Protein AF-A0A172N392-F1 (afdb_monomer)

pLDDT: mean 96.99, std 1.67, range [88.75, 98.81]

Foldseek 3Di:
DFFAQDCVGFVCVVVCVVVVNQFEFAPVRQVVNVVVVGHGGPFHWDADPLFWTDCVRDDCPDQKTKGDLAFFLARRGIKIDGHPDLEIERDLLDDDPPDPDSPDNPRGPHVCSVSSVVSSCVVRVSRPHYD

Nearest PDB structures (foldseek):
  4tzf-assembly1_A  TM=9.952E-01  e=4.525E-23  Escherichia coli
  7aez-assembly1_A  TM=9.915E-01  e=4.525E-23  Klebsiella pneumoniae
  5nbk-assembly1_A  TM=9.923E-01  e=4.825E-23  Klebsiella pneumoniae
  6mgz-assembly3_B  TM=9.917E-01  e=5.852E-23  Klebsiella pneumoniae
  6mgx-assembly3_A  TM=9.908E-01  e=5.146E-23  Escherichia coli

Solvent-accessible surface area (backbone atoms only — not comparable to full-atom values): 7254 Å² total; per-residue (Å²): 116,39,44,35,62,45,65,96,55,32,64,58,36,66,63,35,55,78,68,70,49,87,38,34,22,39,54,65,19,40,73,43,13,53,76,75,76,32,56,49,49,83,34,53,36,47,60,43,99,86,21,41,55,33,71,93,50,46,74,92,65,74,50,57,43,53,35,39,43,51,32,17,47,26,73,39,34,37,32,38,34,37,63,98,55,42,41,30,36,39,50,83,62,51,73,62,92,84,56,92,66,86,74,80,55,93,63,31,33,75,87,41,26,69,56,16,53,49,40,45,48,67,76,44,76,69,47,80,43,79,80

Structure (mmCIF, N/CA/C/O backbone):
data_AF-A0A172N392-F1
#
_entry.id   AF-A0A172N392-F1
#
loop_
_atom_site.group_PDB
_atom_site.id
_atom_site.type_symbol
_atom_site.label_atom_id
_atom_site.label_alt_id
_atom_site.label_comp_id
_atom_site.label_asym_id
_atom_site.label_entity_id
_atom_site.label_seq_id
_atom_site.pdbx_PDB_ins_code
_atom_site.Cartn_x
_atom_site.Cartn_y
_atom_site.Cartn_z
_atom_site.occupancy
_atom_site.B_iso_or_equiv
_atom_site.auth_seq_id
_atom_site.auth_comp_id
_atom_site.auth_asym_id
_atom_site.auth_atom_id
_atom_site.pdbx_PDB_model_num
ATOM 1 N N . VAL A 1 1 ? -3.387 -4.236 -8.610 1.00 96.00 1 VAL A N 1
ATOM 2 C CA . VAL A 1 1 ? -2.513 -3.445 -7.712 1.00 96.00 1 VAL A CA 1
ATOM 3 C C . VAL A 1 1 ? -1.835 -4.412 -6.759 1.00 96.00 1 VAL A C 1
ATOM 5 O O . VAL A 1 1 ? -2.538 -5.230 -6.179 1.00 96.00 1 VAL A O 1
ATOM 8 N N . LEU A 1 2 ? -0.510 -4.364 -6.652 1.00 98.12 2 LEU A N 1
ATOM 9 C CA . LEU A 1 2 ? 0.310 -5.208 -5.784 1.00 98.12 2 LEU A CA 1
ATOM 10 C C . LEU A 1 2 ? 0.818 -4.348 -4.627 1.00 98.12 2 LEU A C 1
ATOM 12 O O . LEU A 1 2 ? 1.186 -3.196 -4.844 1.00 98.12 2 LEU A O 1
ATOM 16 N N . ILE A 1 3 ? 0.776 -4.882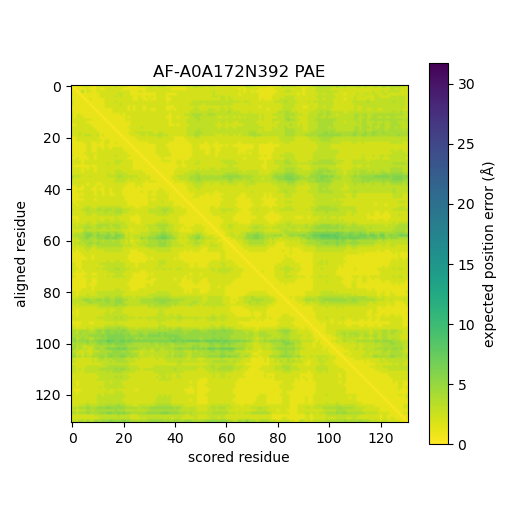 -3.405 1.00 97.38 3 ILE A N 1
ATOM 17 C CA . ILE A 1 3 ? 0.873 -4.052 -2.194 1.00 97.38 3 ILE A CA 1
ATOM 18 C C . ILE A 1 3 ? 2.236 -4.059 -1.486 1.00 97.38 3 ILE A C 1
ATOM 20 O O . ILE A 1 3 ? 2.387 -3.322 -0.521 1.00 97.38 3 ILE A O 1
ATOM 24 N N . HIS A 1 4 ? 3.179 -4.904 -1.906 1.00 97.81 4 HIS A N 1
ATOM 25 C CA . HIS A 1 4 ? 4.624 -4.844 -1.619 1.00 97.81 4 HIS A CA 1
ATOM 26 C C . HIS A 1 4 ? 5.344 -5.958 -2.389 1.00 97.81 4 HIS A C 1
ATOM 28 O O . HIS A 1 4 ? 4.697 -6.874 -2.908 1.00 97.81 4 HIS A O 1
ATOM 34 N N . ALA A 1 5 ? 6.671 -5.899 -2.423 1.00 97.31 5 ALA A N 1
ATOM 35 C CA . ALA A 1 5 ? 7.542 -6.849 -3.098 1.00 97.31 5 ALA A CA 1
ATOM 36 C C . ALA A 1 5 ? 7.849 -8.108 -2.266 1.00 97.31 5 ALA A C 1
ATOM 38 O O . ALA A 1 5 ? 9.000 -8.371 -1.940 1.00 97.31 5 ALA A O 1
ATOM 39 N N . HIS A 1 6 ? 6.838 -8.942 -1.997 1.00 96.94 6 HIS A N 1
ATOM 40 C CA . HIS A 1 6 ? 7.023 -10.326 -1.521 1.00 96.94 6 HIS A CA 1
ATOM 41 C C . HIS A 1 6 ? 6.259 -11.331 -2.388 1.00 96.94 6 HIS A C 1
ATOM 43 O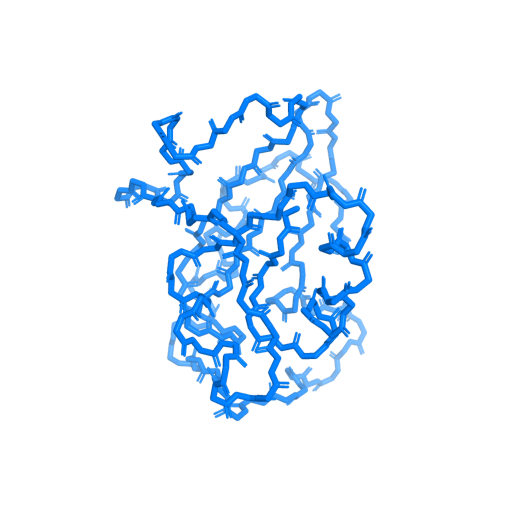 O . HIS A 1 6 ? 5.309 -10.982 -3.096 1.00 96.94 6 HIS A O 1
ATOM 49 N N . GLN A 1 7 ? 6.660 -12.604 -2.311 1.00 96.06 7 GLN A N 1
ATOM 50 C CA . GLN A 1 7 ? 6.146 -13.682 -3.166 1.00 96.06 7 GLN A CA 1
ATOM 51 C C . GLN A 1 7 ? 4.636 -13.901 -3.038 1.00 96.06 7 GLN A C 1
ATOM 53 O O . GLN A 1 7 ? 3.958 -14.223 -4.012 1.00 96.06 7 GLN A O 1
ATOM 58 N N . ASP A 1 8 ? 4.074 -13.672 -1.856 1.00 95.38 8 ASP A N 1
ATOM 59 C CA . ASP A 1 8 ? 2.638 -13.765 -1.604 1.00 95.38 8 ASP A CA 1
ATOM 60 C C . ASP A 1 8 ? 1.829 -12.627 -2.255 1.00 95.38 8 ASP A C 1
ATOM 62 O O . ASP A 1 8 ? 0.598 -12.694 -2.278 1.00 95.38 8 ASP A O 1
ATOM 66 N N . LYS A 1 9 ? 2.495 -11.594 -2.790 1.00 96.94 9 LYS A N 1
ATOM 67 C CA . LYS A 1 9 ? 1.883 -10.476 -3.528 1.00 96.94 9 LYS A CA 1
ATOM 68 C C . LYS A 1 9 ? 2.270 -10.451 -5.001 1.00 96.94 9 LYS A C 1
ATOM 70 O O . LYS A 1 9 ? 1.418 -10.147 -5.830 1.00 96.94 9 LYS A O 1
ATOM 75 N N . MET A 1 10 ? 3.525 -10.758 -5.324 1.00 97.75 10 MET A N 1
ATOM 76 C CA . MET A 1 10 ? 4.093 -10.605 -6.670 1.00 97.75 10 MET A CA 1
ATOM 77 C C . MET A 1 10 ? 4.536 -11.930 -7.314 1.00 97.75 10 MET A C 1
ATOM 79 O O . MET A 1 10 ? 5.023 -11.931 -8.440 1.00 97.75 10 MET A O 1
ATOM 83 N N . GLY A 1 11 ? 4.298 -13.084 -6.685 1.00 96.44 11 GLY A N 1
ATOM 84 C CA . GLY A 1 11 ? 4.691 -14.378 -7.259 1.00 96.44 11 GLY A CA 1
ATOM 85 C C . GLY A 1 11 ? 3.890 -14.831 -8.483 1.00 96.44 11 GLY A C 1
ATOM 86 O O . GLY A 1 11 ? 4.290 -15.765 -9.167 1.00 96.44 11 GLY A O 1
ATOM 87 N N . GLY A 1 12 ? 2.760 -14.182 -8.777 1.00 96.38 12 GLY A N 1
ATOM 88 C CA . GLY A 1 12 ? 1.918 -14.472 -9.944 1.00 96.38 12 GLY A CA 1
ATOM 89 C C . GLY A 1 12 ? 2.131 -13.533 -11.134 1.00 96.38 12 GLY A C 1
ATOM 90 O O . GLY A 1 12 ? 1.322 -13.551 -12.059 1.00 96.38 12 GLY A O 1
ATOM 91 N N . MET A 1 13 ? 3.157 -12.680 -11.102 1.00 97.25 13 MET A N 1
ATOM 92 C CA . MET A 1 13 ? 3.316 -11.579 -12.059 1.00 97.25 13 MET A CA 1
ATOM 93 C C . MET A 1 13 ? 3.487 -12.049 -13.509 1.00 97.25 13 MET A C 1
ATOM 95 O O . MET A 1 13 ? 2.804 -11.518 -14.380 1.00 97.25 13 MET A O 1
ATOM 99 N N . ASP A 1 14 ? 4.252 -13.118 -13.758 1.00 95.75 14 ASP A N 1
ATOM 100 C CA . ASP A 1 14 ? 4.381 -13.711 -15.101 1.00 95.75 14 ASP A CA 1
ATOM 101 C C . ASP A 1 14 ? 3.027 -14.125 -15.700 1.00 95.75 14 ASP A C 1
ATOM 103 O O . ASP A 1 14 ? 2.776 -13.959 -16.893 1.00 95.75 14 ASP A O 1
ATOM 107 N N . ALA A 1 15 ? 2.124 -14.656 -14.869 1.00 97.19 15 ALA A N 1
ATOM 108 C CA . ALA A 1 15 ? 0.797 -15.067 -15.316 1.00 97.19 15 ALA A CA 1
ATOM 109 C C . ALA A 1 15 ? -0.095 -13.860 -15.646 1.00 97.19 15 ALA A C 1
ATOM 111 O O . ALA A 1 15 ? -0.876 -13.918 -16.597 1.00 97.19 15 ALA A O 1
ATOM 112 N N . LEU A 1 16 ? 0.020 -12.766 -14.883 1.00 97.62 16 LEU A N 1
ATOM 113 C CA . LEU A 1 16 ? -0.683 -11.514 -15.178 1.00 97.62 16 LEU A CA 1
ATOM 114 C C . LEU A 1 16 ? -0.183 -10.900 -16.489 1.00 97.62 16 LEU A C 1
ATOM 116 O O . LEU A 1 16 ? -0.998 -10.530 -17.338 1.00 97.62 16 LEU A O 1
ATOM 120 N N . ASP A 1 17 ? 1.136 -10.862 -16.679 1.00 95.62 17 ASP A N 1
ATOM 121 C CA . ASP A 1 17 ? 1.770 -10.335 -17.887 1.00 95.62 17 ASP A CA 1
ATOM 122 C C . ASP A 1 17 ? 1.388 -11.154 -19.127 1.00 95.62 17 ASP A C 1
ATOM 124 O O . ASP A 1 17 ? 1.001 -10.582 -20.148 1.00 95.62 17 ASP A O 1
ATOM 128 N N . ALA A 1 18 ? 1.391 -12.488 -19.029 1.00 97.12 18 ALA A N 1
ATOM 129 C CA . ALA A 1 18 ? 0.975 -13.379 -20.116 1.00 97.12 18 ALA A CA 1
ATOM 130 C C . ALA A 1 18 ? -0.492 -13.180 -20.545 1.00 97.12 18 ALA A C 1
ATOM 132 O O . ALA A 1 18 ? -0.844 -13.459 -21.692 1.00 97.12 18 ALA A O 1
ATOM 133 N N . LEU A 1 19 ? -1.347 -12.688 -19.642 1.00 98.06 19 LEU A N 1
ATOM 134 C CA . LEU A 1 19 ? -2.749 -12.357 -19.915 1.00 98.06 19 LEU A CA 1
ATOM 135 C C . LEU A 1 19 ? -2.959 -10.890 -20.322 1.00 98.06 19 LEU A C 1
ATOM 137 O O . LEU A 1 19 ? -4.097 -10.483 -20.559 1.00 98.06 19 LEU A O 1
ATOM 141 N N . GLY A 1 20 ? -1.894 -10.088 -20.396 1.00 97.06 20 GLY A N 1
ATOM 142 C CA . GLY A 1 20 ? -1.982 -8.658 -20.694 1.00 97.06 20 GLY A CA 1
ATOM 143 C C . GLY A 1 20 ? -2.710 -7.854 -19.612 1.00 97.06 20 GLY A C 1
ATOM 144 O O . GLY A 1 20 ? -3.299 -6.815 -19.912 1.00 97.06 20 GLY A O 1
ATOM 145 N N . ILE A 1 21 ? -2.714 -8.330 -18.362 1.00 97.56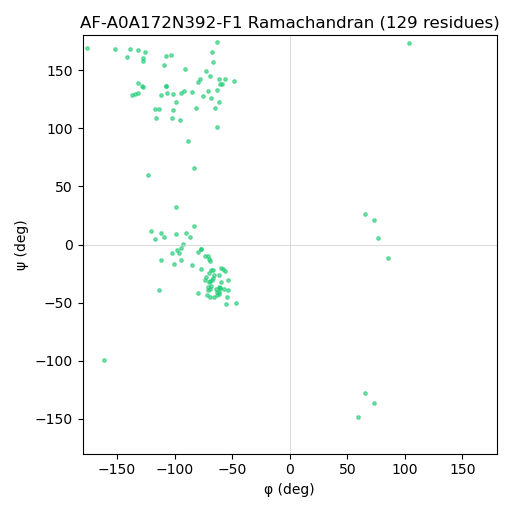 21 ILE A N 1
ATOM 146 C CA . ILE A 1 21 ? -3.340 -7.627 -17.239 1.00 97.56 21 ILE A CA 1
ATOM 147 C C . ILE A 1 21 ? -2.381 -6.548 -16.738 1.00 97.56 21 ILE A C 1
ATOM 149 O O . ILE A 1 21 ? -1.305 -6.852 -16.229 1.00 97.56 21 ILE A O 1
ATOM 153 N N . ALA A 1 22 ? -2.805 -5.287 -16.826 1.00 97.00 22 ALA A N 1
ATOM 154 C CA . ALA A 1 22 ? -2.008 -4.157 -16.366 1.00 97.00 22 ALA A CA 1
ATOM 155 C C . ALA A 1 22 ? -1.721 -4.244 -14.857 1.00 97.00 22 ALA A C 1
ATOM 157 O O . ALA A 1 22 ? -2.635 -4.291 -14.022 1.00 97.00 22 ALA A O 1
ATOM 158 N N . SER A 1 23 ? -0.438 -4.239 -14.502 1.00 97.81 23 SER A N 1
ATOM 159 C CA . SER A 1 23 ? 0.030 -4.375 -13.125 1.00 97.81 23 SER A CA 1
ATOM 160 C C . SER A 1 23 ? 0.576 -3.053 -12.580 1.00 97.81 23 SER A C 1
ATOM 162 O O . SER A 1 23 ? 1.308 -2.327 -13.247 1.00 97.81 23 SER A O 1
ATOM 164 N N . TYR A 1 24 ? 0.205 -2.737 -11.338 1.00 98.50 24 TYR A N 1
ATOM 165 C CA . TYR A 1 24 ? 0.558 -1.490 -10.652 1.00 98.50 24 TYR A CA 1
ATOM 166 C C . TYR A 1 24 ? 1.091 -1.814 -9.265 1.00 98.50 24 TYR A C 1
ATOM 168 O O . TYR A 1 24 ? 0.415 -2.537 -8.528 1.00 98.50 24 TYR A O 1
ATOM 176 N N . ALA A 1 25 ? 2.237 -1.257 -8.896 1.00 98.38 25 ALA A N 1
ATOM 177 C CA . ALA A 1 25 ? 2.829 -1.389 -7.566 1.00 98.38 25 ALA A CA 1
ATOM 178 C C . ALA A 1 25 ? 3.467 -0.059 -7.137 1.00 98.38 25 ALA A C 1
ATOM 180 O O . ALA A 1 25 ? 3.722 0.791 -7.994 1.00 98.38 25 ALA A O 1
ATOM 181 N N . PRO A 1 26 ? 3.729 0.160 -5.838 1.00 98.19 26 PRO A N 1
ATOM 182 C CA . PRO A 1 26 ? 4.553 1.275 -5.383 1.00 98.19 26 PRO A CA 1
ATOM 183 C C . PRO A 1 26 ? 5.856 1.361 -6.175 1.00 98.19 26 PRO A C 1
ATOM 185 O O . PRO A 1 26 ? 6.481 0.341 -6.462 1.00 98.19 26 PRO A O 1
ATOM 188 N N . ALA A 1 27 ? 6.299 2.576 -6.502 1.00 98.06 27 ALA A N 1
ATOM 189 C CA . ALA A 1 27 ? 7.546 2.775 -7.243 1.00 98.06 27 ALA A CA 1
ATOM 190 C C . ALA A 1 27 ? 8.751 2.084 -6.574 1.00 98.06 27 ALA A C 1
ATOM 192 O O . ALA A 1 27 ? 9.658 1.635 -7.270 1.00 98.06 27 ALA A O 1
ATOM 193 N N . LEU A 1 28 ? 8.731 1.963 -5.240 1.00 97.19 28 LEU A N 1
ATOM 194 C CA . LEU A 1 28 ? 9.756 1.275 -4.456 1.00 97.19 28 LEU A CA 1
ATOM 195 C C . LEU A 1 28 ? 9.708 -0.258 -4.595 1.00 97.19 28 LEU A C 1
ATOM 197 O O . LEU A 1 28 ? 10.753 -0.891 -4.513 1.00 97.19 28 LEU A O 1
ATOM 201 N N . SER A 1 29 ? 8.549 -0.859 -4.878 1.00 97.56 29 SER A N 1
ATOM 202 C CA . SER A 1 29 ? 8.417 -2.312 -5.067 1.00 97.56 29 SER A CA 1
ATOM 203 C C . SER A 1 29 ? 9.111 -2.806 -6.335 1.00 97.56 29 SER A C 1
ATOM 205 O O . SER A 1 29 ? 9.681 -3.893 -6.355 1.00 97.56 29 SER A O 1
ATOM 207 N N . ASN A 1 30 ? 9.091 -2.012 -7.406 1.00 96.12 30 ASN A N 1
ATOM 208 C CA . ASN A 1 30 ? 9.603 -2.418 -8.717 1.00 96.12 30 ASN A CA 1
ATOM 209 C C . ASN A 1 30 ? 11.117 -2.708 -8.763 1.00 96.12 30 ASN A C 1
ATOM 211 O O . ASN A 1 30 ? 11.492 -3.666 -9.434 1.00 96.12 30 ASN A O 1
ATOM 215 N N . PRO A 1 31 ? 12.002 -1.967 -8.068 1.00 96.69 31 PRO A N 1
ATOM 216 C CA . PRO A 1 31 ? 13.400 -2.374 -7.930 1.00 96.69 31 PRO A CA 1
ATOM 217 C C . PRO A 1 31 ? 13.628 -3.492 -6.899 1.00 96.69 31 PRO A C 1
ATOM 219 O O . PRO A 1 31 ? 14.659 -4.155 -6.982 1.00 96.69 31 PRO A O 1
ATOM 222 N N . LEU A 1 32 ? 12.716 -3.708 -5.941 1.00 96.38 32 LEU A N 1
ATOM 223 C CA . LEU A 1 32 ? 12.836 -4.761 -4.921 1.00 96.38 32 LEU A CA 1
ATOM 224 C C . LEU A 1 32 ? 12.441 -6.139 -5.466 1.00 96.38 32 LEU A C 1
ATOM 226 O O . LEU A 1 32 ? 13.145 -7.115 -5.234 1.00 96.38 32 LEU A O 1
ATOM 230 N N . ALA A 1 33 ? 11.364 -6.222 -6.251 1.00 95.94 33 ALA A N 1
ATOM 231 C CA . ALA A 1 33 ? 10.844 -7.493 -6.752 1.00 95.94 33 ALA A CA 1
ATOM 232 C C . ALA A 1 33 ? 11.893 -8.342 -7.511 1.00 95.94 33 ALA A C 1
ATOM 234 O O . ALA A 1 33 ? 12.022 -9.524 -7.188 1.00 95.94 33 ALA A O 1
ATOM 235 N N . PRO A 1 34 ? 12.717 -7.784 -8.425 1.00 95.31 34 PRO A N 1
AT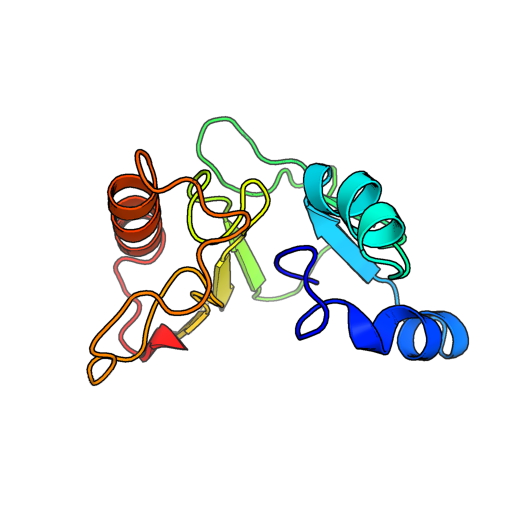OM 236 C CA . PRO A 1 34 ? 13.765 -8.550 -9.101 1.00 95.31 34 PRO A CA 1
ATOM 237 C C . PRO A 1 34 ? 14.881 -9.054 -8.179 1.00 95.31 34 PRO A C 1
ATOM 239 O O . PRO A 1 34 ? 15.507 -10.064 -8.493 1.00 95.31 34 PRO A O 1
ATOM 242 N N . GLN A 1 35 ? 15.143 -8.378 -7.053 1.00 94.06 35 GLN A N 1
ATOM 243 C CA . GLN A 1 35 ? 16.145 -8.820 -6.069 1.00 94.06 35 GLN A CA 1
ATOM 244 C C . GLN A 1 35 ? 15.685 -10.095 -5.352 1.00 94.06 35 GLN A C 1
ATOM 246 O O . GLN A 1 35 ? 16.498 -10.966 -5.059 1.00 94.06 35 GLN A O 1
ATOM 251 N N . GLU A 1 36 ? 14.372 -10.236 -5.188 1.00 88.75 36 GLU A N 1
ATOM 252 C CA . GLU A 1 36 ? 13.696 -11.402 -4.614 1.00 88.75 36 GLU A CA 1
ATOM 253 C C . GLU A 1 36 ? 13.316 -12.461 -5.672 1.00 88.75 36 GLU A C 1
ATOM 255 O O . GLU A 1 36 ? 12.579 -13.406 -5.390 1.00 88.75 36 GLU A O 1
ATOM 260 N N . GLY A 1 37 ? 13.796 -12.318 -6.915 1.00 93.38 37 GLY A N 1
ATOM 261 C CA . GLY A 1 37 ? 13.524 -13.262 -8.004 1.00 93.38 37 GLY A CA 1
ATOM 262 C C . GLY A 1 37 ? 12.101 -13.198 -8.569 1.00 93.38 37 GLY A C 1
ATOM 263 O O . GLY A 1 37 ? 11.648 -14.162 -9.184 1.00 93.38 37 GLY A O 1
ATOM 264 N N . MET A 1 38 ? 11.394 -12.083 -8.369 1.00 95.88 38 MET A N 1
ATOM 265 C CA . MET A 1 38 ? 10.045 -11.837 -8.887 1.00 95.88 38 MET A CA 1
ATOM 266 C C . MET A 1 38 ? 10.052 -10.822 -10.034 1.00 95.88 38 MET A C 1
ATOM 268 O O . MET A 1 38 ? 10.982 -10.032 -10.202 1.00 95.88 38 MET A O 1
ATOM 272 N N . VAL A 1 39 ? 8.967 -10.795 -10.807 1.00 97.00 39 VAL A N 1
ATOM 273 C CA . VAL A 1 39 ? 8.778 -9.822 -11.890 1.00 97.00 39 VAL A CA 1
ATOM 274 C C . VAL A 1 39 ? 8.185 -8.523 -11.343 1.00 97.00 39 VAL A C 1
ATOM 276 O O . VAL A 1 39 ? 7.212 -8.540 -10.593 1.00 97.00 39 VAL A O 1
ATOM 279 N N . ALA A 1 40 ? 8.785 -7.388 -11.710 1.00 97.50 40 ALA A N 1
ATOM 280 C CA . ALA A 1 40 ? 8.310 -6.059 -11.331 1.00 97.50 40 ALA A CA 1
ATOM 281 C C . ALA A 1 40 ? 6.956 -5.720 -11.978 1.00 97.50 40 ALA A C 1
ATOM 283 O O . ALA A 1 40 ? 6.605 -6.252 -13.028 1.00 97.50 40 ALA A O 1
ATOM 284 N N . ALA A 1 41 ? 6.203 -4.791 -11.384 1.00 97.81 41 ALA A N 1
ATOM 285 C CA . ALA A 1 41 ? 4.983 -4.298 -12.010 1.00 97.81 41 ALA A CA 1
ATOM 286 C C . ALA A 1 41 ? 5.281 -3.389 -13.208 1.00 97.81 41 ALA A C 1
ATOM 288 O O . ALA A 1 41 ? 6.269 -2.656 -13.231 1.00 97.81 41 ALA A O 1
ATOM 289 N N . GLN A 1 42 ? 4.374 -3.401 -14.184 1.00 97.62 42 GLN A N 1
ATOM 290 C CA . GLN A 1 42 ? 4.473 -2.611 -15.414 1.00 97.62 42 GLN A CA 1
ATOM 291 C C . GLN A 1 42 ? 4.369 -1.104 -15.151 1.00 97.62 42 GLN A C 1
ATOM 293 O O . GLN A 1 42 ? 4.925 -0.291 -15.891 1.00 97.62 42 GLN A O 1
ATOM 298 N N . HIS A 1 43 ? 3.651 -0.725 -14.093 1.00 98.25 43 HIS A N 1
ATOM 299 C CA . HIS A 1 43 ? 3.386 0.660 -13.743 1.00 98.25 43 HIS A CA 1
ATOM 300 C C . HIS A 1 43 ? 3.747 0.951 -12.284 1.00 98.25 43 HIS A C 1
ATOM 302 O O . HIS A 1 43 ? 3.419 0.191 -11.368 1.00 98.25 43 HIS A O 1
ATOM 308 N N . SER A 1 44 ? 4.398 2.094 -12.074 1.00 98.38 44 SER A N 1
ATOM 309 C CA . SER A 1 44 ? 4.778 2.593 -10.753 1.00 98.38 44 SER A CA 1
ATOM 310 C C . SER A 1 44 ? 3.729 3.560 -10.217 1.00 98.38 44 SER A C 1
ATOM 312 O O . SER A 1 44 ? 3.374 4.521 -10.894 1.00 98.38 44 SER A O 1
ATOM 314 N N . LEU A 1 45 ? 3.292 3.342 -8.980 1.00 98.62 45 LEU A N 1
ATOM 315 C CA . LEU A 1 45 ? 2.480 4.268 -8.199 1.00 98.62 45 LEU A CA 1
ATOM 316 C C . LEU A 1 45 ? 3.386 5.169 -7.358 1.00 98.62 45 LEU A C 1
ATOM 318 O O . LEU A 1 45 ? 4.287 4.689 -6.664 1.00 98.62 45 LEU A O 1
ATOM 322 N N . THR A 1 46 ? 3.120 6.469 -7.403 1.00 98.38 46 THR A N 1
ATOM 323 C CA . THR A 1 46 ? 3.752 7.487 -6.555 1.00 98.38 46 THR A CA 1
ATOM 324 C C . THR A 1 46 ? 2.745 8.017 -5.546 1.00 98.38 46 THR A C 1
ATOM 326 O O . THR A 1 46 ? 1.534 7.943 -5.757 1.00 98.38 46 THR A O 1
ATOM 329 N N . PHE A 1 47 ? 3.244 8.523 -4.423 1.00 98.50 47 PHE A N 1
ATOM 330 C CA . PHE A 1 47 ? 2.420 8.940 -3.296 1.00 98.50 47 PHE A CA 1
ATOM 331 C C . PHE A 1 47 ? 2.774 10.365 -2.905 1.00 98.50 47 PHE A C 1
ATOM 333 O O . PHE A 1 47 ? 3.951 10.715 -2.801 1.00 98.50 47 PHE A O 1
ATOM 340 N N . ALA A 1 48 ? 1.747 11.173 -2.667 1.00 98.19 48 ALA A N 1
ATOM 341 C CA . ALA A 1 48 ? 1.919 12.511 -2.136 1.00 98.19 48 ALA A CA 1
ATOM 342 C C . ALA A 1 48 ? 2.433 12.448 -0.688 1.00 98.19 48 ALA A C 1
ATOM 344 O O . ALA A 1 48 ? 2.341 11.422 -0.013 1.00 98.19 48 ALA A O 1
ATOM 345 N N . ALA A 1 49 ? 2.910 13.579 -0.162 1.00 97.25 49 ALA A N 1
ATOM 346 C CA . ALA A 1 49 ? 3.427 13.666 1.209 1.00 97.25 49 ALA A CA 1
ATOM 347 C C . ALA A 1 49 ? 2.407 13.257 2.292 1.00 97.25 49 ALA A C 1
ATOM 349 O O . ALA A 1 49 ? 2.789 12.908 3.404 1.00 97.25 49 ALA A O 1
ATOM 350 N N . ASN A 1 50 ? 1.109 13.297 1.977 1.00 97.31 50 ASN A N 1
ATOM 351 C CA . ASN A 1 50 ? 0.040 12.850 2.867 1.00 97.31 50 ASN A CA 1
ATOM 352 C C . ASN A 1 50 ? -0.271 11.346 2.751 1.00 97.31 50 ASN A C 1
ATOM 354 O O . ASN A 1 50 ? -1.258 10.911 3.332 1.00 97.31 50 ASN A O 1
ATOM 358 N N . GLY A 1 51 ? 0.512 10.581 1.985 1.00 98.25 51 GLY A N 1
ATOM 359 C CA . GLY A 1 51 ? 0.383 9.135 1.811 1.00 98.25 51 GLY A CA 1
ATOM 360 C C . GLY A 1 51 ? -0.617 8.691 0.741 1.00 98.25 51 GLY A C 1
ATOM 361 O O . GLY A 1 51 ? -0.615 7.523 0.366 1.00 98.25 51 GLY A O 1
ATOM 362 N N . TRP A 1 52 ? -1.464 9.570 0.202 1.00 98.50 52 TRP A N 1
ATOM 363 C CA . TRP A 1 52 ? -2.409 9.175 -0.848 1.00 98.50 52 TRP A CA 1
ATOM 364 C C . TRP A 1 52 ? -1.724 9.061 -2.208 1.00 98.50 52 TRP A C 1
ATOM 366 O O . TRP A 1 52 ? -0.838 9.852 -2.537 1.00 98.50 52 TRP A O 1
ATOM 376 N N . VAL A 1 53 ? -2.145 8.072 -3.000 1.00 98.38 53 VAL A N 1
ATOM 377 C CA . VAL A 1 53 ? -1.624 7.873 -4.357 1.00 98.38 53 VAL A CA 1
ATOM 378 C C . VAL A 1 53 ? -1.855 9.113 -5.223 1.00 98.38 53 VAL A C 1
ATOM 380 O O . VAL A 1 53 ? -2.916 9.740 -5.173 1.00 98.38 53 VAL A O 1
ATOM 383 N N . GLU A 1 54 ? -0.859 9.477 -6.024 1.00 97.88 54 GLU A N 1
ATOM 384 C CA . GLU A 1 54 ? -0.962 10.605 -6.941 1.00 97.88 54 GLU A CA 1
ATOM 385 C C . GLU A 1 54 ? -1.826 10.225 -8.156 1.00 97.88 54 GLU A C 1
ATOM 387 O O . GLU A 1 54 ? -1.525 9.247 -8.848 1.00 97.88 54 GLU A O 1
ATOM 392 N N . PRO A 1 55 ? -2.861 11.013 -8.502 1.00 94.81 55 PRO A N 1
ATOM 393 C CA . PRO A 1 55 ? -3.717 10.714 -9.654 1.00 94.81 55 PRO A CA 1
ATOM 394 C C . PRO A 1 55 ? -2.974 10.645 -10.996 1.00 94.81 55 PRO A C 1
ATOM 396 O O . PRO A 1 55 ? -3.480 10.067 -11.949 1.00 94.81 55 PRO A O 1
ATOM 399 N N . ALA A 1 56 ? -1.780 11.238 -11.091 1.00 96.19 56 ALA A N 1
ATOM 400 C CA . ALA A 1 56 ? -0.959 11.200 -12.298 1.00 96.19 56 ALA A CA 1
ATOM 401 C C . ALA A 1 56 ? -0.367 9.808 -12.587 1.00 96.19 56 ALA A C 1
ATOM 403 O O . ALA A 1 56 ? -0.047 9.514 -13.736 1.00 96.19 56 ALA A O 1
ATOM 404 N N . THR A 1 57 ? -0.213 8.962 -11.563 1.00 96.62 57 THR A N 1
ATOM 405 C CA . THR A 1 57 ? 0.367 7.614 -11.688 1.00 96.62 57 THR A CA 1
ATOM 406 C C . THR A 1 57 ? -0.651 6.498 -11.459 1.00 96.62 57 THR A C 1
ATOM 408 O O . THR A 1 57 ? -0.402 5.349 -11.822 1.00 96.62 57 THR A O 1
ATOM 411 N N . ALA A 1 58 ? -1.827 6.834 -10.926 1.00 95.31 58 ALA A N 1
ATOM 412 C CA . ALA A 1 58 ? -2.953 5.925 -10.772 1.00 95.31 58 ALA A CA 1
ATOM 413 C C . ALA A 1 58 ? -4.009 6.150 -11.872 1.00 95.31 58 ALA A C 1
ATOM 415 O O . ALA A 1 58 ? -4.649 7.204 -11.886 1.00 95.31 58 ALA A O 1
ATOM 416 N N . PRO A 1 59 ? -4.275 5.176 -12.765 1.00 94.00 59 PRO A N 1
ATOM 417 C CA . PRO A 1 59 ? -5.485 5.221 -13.579 1.00 94.00 59 PRO A CA 1
ATOM 418 C C . PRO A 1 59 ? -6.730 5.147 -12.684 1.00 94.00 59 PRO A C 1
ATOM 420 O O . PRO A 1 59 ? -6.658 4.902 -11.479 1.00 94.00 59 PRO A O 1
ATOM 423 N N . ASN A 1 60 ? -7.907 5.298 -13.289 1.00 93.12 60 ASN A N 1
ATOM 424 C CA . ASN A 1 60 ? -9.154 5.072 -12.573 1.00 93.12 60 ASN A CA 1
ATOM 425 C C . ASN A 1 60 ? -9.260 3.601 -12.123 1.00 93.12 60 ASN A C 1
ATOM 427 O O . ASN A 1 60 ? -9.619 2.726 -12.909 1.00 93.12 60 ASN A O 1
ATOM 431 N N . PHE A 1 61 ? -8.982 3.344 -10.844 1.00 95.00 61 PHE A N 1
ATOM 432 C CA . PHE A 1 61 ? -9.132 2.036 -10.204 1.00 95.00 61 PHE A CA 1
ATOM 433 C C . PHE A 1 61 ? -10.568 1.753 -9.726 1.00 95.00 61 PHE A C 1
ATOM 435 O O . PHE A 1 61 ? -10.793 0.857 -8.911 1.00 95.00 61 PHE A O 1
ATOM 442 N N . GLY A 1 62 ? -11.555 2.518 -10.196 1.00 95.25 62 GLY A N 1
ATOM 443 C CA . GLY A 1 62 ? -12.924 2.441 -9.705 1.00 95.25 62 GLY A CA 1
ATOM 444 C C . GLY A 1 62 ? -12.996 2.890 -8.240 1.00 95.25 62 GLY A C 1
ATOM 445 O O . GLY A 1 62 ? -12.503 3.969 -7.921 1.00 95.25 62 GLY A O 1
ATOM 446 N N . PRO A 1 63 ? -13.594 2.098 -7.331 1.00 96.31 63 PRO A N 1
ATOM 447 C CA . PRO A 1 63 ? -13.771 2.504 -5.938 1.00 96.31 63 PRO A CA 1
ATOM 448 C C . PRO A 1 63 ? -12.488 2.401 -5.097 1.00 96.31 63 PRO A C 1
ATOM 450 O O . PRO A 1 63 ? -12.517 2.738 -3.917 1.00 96.31 63 PRO A O 1
ATOM 453 N N . LEU A 1 64 ? -11.369 1.906 -5.635 1.00 97.44 64 LEU A N 1
ATOM 454 C CA . LEU A 1 64 ? -10.171 1.697 -4.824 1.00 97.44 64 LEU A CA 1
ATOM 455 C C . LEU A 1 64 ? -9.517 3.022 -4.421 1.00 97.44 64 LEU A C 1
ATOM 457 O O . LEU A 1 64 ? -9.235 3.878 -5.259 1.00 97.44 64 LEU A O 1
ATOM 461 N N . LYS A 1 65 ? -9.184 3.141 -3.135 1.00 97.62 65 LYS A N 1
ATOM 462 C CA . LYS A 1 65 ? -8.339 4.211 -2.596 1.00 97.62 65 LYS A CA 1
ATOM 463 C C . LYS A 1 65 ? -7.034 3.622 -2.100 1.00 97.62 65 LYS A C 1
ATOM 465 O O . LYS A 1 65 ? -7.042 2.823 -1.172 1.00 97.62 65 LYS A O 1
ATOM 470 N N . VAL A 1 66 ? -5.920 4.011 -2.712 1.00 98.50 66 VAL A N 1
ATOM 471 C CA . VAL A 1 66 ? -4.596 3.459 -2.401 1.00 98.50 66 VAL A CA 1
ATOM 472 C C . VAL A 1 66 ? -3.824 4.431 -1.514 1.00 98.50 66 VAL A C 1
ATOM 474 O O . VAL A 1 66 ? -3.732 5.621 -1.823 1.00 98.50 66 VAL A O 1
ATOM 477 N N . PHE A 1 67 ? -3.278 3.916 -0.416 1.00 98.75 67 PHE A N 1
ATOM 478 C CA . PHE A 1 67 ? -2.624 4.702 0.623 1.00 98.75 67 PHE A CA 1
ATOM 479 C C . PHE A 1 67 ? -1.298 4.069 1.049 1.00 98.75 67 PHE A C 1
ATOM 481 O O . PHE A 1 67 ? -1.246 2.885 1.388 1.00 98.75 67 PHE A O 1
ATOM 488 N N . TYR A 1 68 ? -0.241 4.872 1.066 1.00 98.81 68 TYR A N 1
ATOM 489 C CA . TYR A 1 68 ? 1.060 4.546 1.625 1.00 98.81 68 TYR A CA 1
ATOM 490 C C . TYR A 1 68 ? 1.150 5.071 3.066 1.00 98.81 68 TYR A C 1
ATOM 492 O O . TYR A 1 68 ? 1.270 6.281 3.267 1.00 98.81 68 TYR A O 1
ATOM 500 N N . PRO A 1 69 ? 1.097 4.188 4.079 1.00 98.50 69 PRO A N 1
ATOM 501 C CA . PRO A 1 69 ? 1.129 4.599 5.480 1.00 98.50 69 PRO A CA 1
ATOM 502 C C . PRO A 1 69 ? 2.536 4.924 6.002 1.00 98.50 69 PRO A C 1
ATOM 504 O O . PRO A 1 69 ? 2.656 5.382 7.137 1.00 98.50 69 PRO A O 1
ATOM 507 N N . GLY A 1 70 ? 3.579 4.676 5.205 1.00 98.50 70 GLY A N 1
ATOM 508 C CA . GLY A 1 70 ? 4.969 4.637 5.655 1.00 98.50 70 GLY A CA 1
ATOM 509 C C . GLY A 1 70 ? 5.502 3.202 5.779 1.00 98.50 70 GLY A C 1
ATOM 510 O O . GLY A 1 70 ? 4.739 2.240 5.628 1.00 98.50 70 GLY A O 1
ATOM 511 N N . PRO A 1 71 ? 6.808 3.040 6.051 1.00 98.25 71 PRO A N 1
ATOM 512 C CA . PRO A 1 71 ? 7.446 1.730 6.118 1.00 98.25 71 PRO A CA 1
ATOM 513 C C . PRO A 1 71 ? 6.962 0.940 7.345 1.00 98.25 71 PRO A C 1
ATOM 515 O O . PRO A 1 71 ? 6.653 1.508 8.395 1.00 98.25 71 PRO A O 1
ATOM 518 N N . GLY A 1 72 ? 6.845 -0.379 7.213 1.00 98.06 72 GLY A N 1
ATOM 519 C CA . GLY A 1 72 ? 6.330 -1.240 8.277 1.00 98.06 72 GLY A CA 1
ATOM 520 C C . GLY A 1 72 ? 6.711 -2.698 8.080 1.00 98.06 72 GLY A C 1
ATOM 521 O O . GLY A 1 72 ? 7.827 -3.079 8.413 1.00 98.06 72 GLY A O 1
ATOM 522 N N . HIS A 1 73 ? 5.802 -3.523 7.546 1.00 97.94 73 HIS A N 1
ATOM 523 C CA . HIS A 1 73 ? 6.116 -4.920 7.191 1.00 97.94 73 HIS A CA 1
ATOM 524 C C . HIS A 1 73 ? 7.223 -4.999 6.138 1.00 97.94 73 HIS A C 1
ATOM 526 O O . HIS A 1 73 ? 8.090 -5.862 6.221 1.00 97.94 73 HIS A O 1
ATOM 532 N N . THR A 1 74 ? 7.206 -4.056 5.203 1.00 98.00 74 THR A N 1
ATOM 533 C CA . THR A 1 74 ? 8.304 -3.756 4.286 1.00 98.00 74 THR A CA 1
ATOM 534 C C . THR A 1 74 ? 8.434 -2.241 4.144 1.00 98.00 74 THR A C 1
ATOM 536 O O . THR A 1 74 ? 7.547 -1.485 4.562 1.00 98.00 74 THR A O 1
ATOM 539 N N . SER A 1 75 ? 9.525 -1.774 3.538 1.00 97.56 75 SER A N 1
ATOM 540 C CA . SER A 1 75 ? 9.709 -0.352 3.220 1.00 97.56 75 SER A CA 1
ATOM 541 C C . SER A 1 75 ? 8.727 0.164 2.160 1.00 97.56 75 SER A C 1
ATOM 543 O O . SER A 1 75 ? 8.456 1.359 2.103 1.00 97.56 75 SER A O 1
ATOM 545 N N . ASP A 1 76 ? 8.168 -0.728 1.343 1.00 98.25 76 ASP A N 1
ATOM 546 C CA . ASP A 1 76 ? 7.307 -0.427 0.200 1.00 98.25 76 ASP A CA 1
ATOM 547 C C . ASP A 1 76 ? 5.830 -0.797 0.415 1.00 98.25 76 ASP A C 1
ATOM 549 O O . ASP A 1 76 ? 5.041 -0.692 -0.522 1.00 98.25 76 ASP A O 1
ATOM 553 N N . ASN A 1 77 ? 5.426 -1.219 1.621 1.00 98.69 77 ASN A N 1
ATOM 554 C CA . ASN A 1 77 ? 4.048 -1.651 1.854 1.00 98.69 77 ASN A CA 1
ATOM 555 C C . ASN A 1 77 ? 3.016 -0.548 1.586 1.00 98.69 77 ASN A C 1
ATOM 557 O O . ASN A 1 77 ? 3.170 0.587 2.024 1.00 98.69 77 ASN A O 1
ATOM 561 N N . ILE A 1 78 ? 1.908 -0.891 0.942 1.00 98.75 78 ILE A N 1
ATOM 562 C CA . ILE A 1 78 ? 0.742 -0.013 0.806 1.00 98.75 78 ILE A CA 1
ATOM 563 C C . ILE A 1 78 ? -0.524 -0.704 1.292 1.00 98.75 78 ILE A C 1
ATOM 565 O O . ILE A 1 78 ? -0.583 -1.918 1.481 1.00 98.75 78 ILE A O 1
ATOM 569 N N . THR A 1 79 ? -1.555 0.104 1.478 1.00 98.75 79 THR A N 1
ATOM 570 C CA . THR A 1 79 ? -2.878 -0.294 1.956 1.00 98.75 79 THR A CA 1
ATOM 571 C C . THR A 1 79 ? -3.944 0.212 0.994 1.00 98.75 79 THR A C 1
ATOM 573 O O . THR A 1 79 ? -3.703 1.138 0.211 1.00 98.75 79 THR A O 1
ATOM 576 N N . VAL A 1 80 ? -5.117 -0.419 1.004 1.00 98.62 80 VAL A N 1
ATOM 577 C CA . VAL A 1 80 ? -6.183 -0.120 0.038 1.00 98.62 80 VAL A CA 1
ATOM 578 C C . VAL A 1 80 ? -7.532 -0.064 0.742 1.00 98.62 80 VAL A C 1
ATOM 580 O O . VAL A 1 80 ? -7.901 -1.005 1.422 1.00 98.62 80 VAL A O 1
ATOM 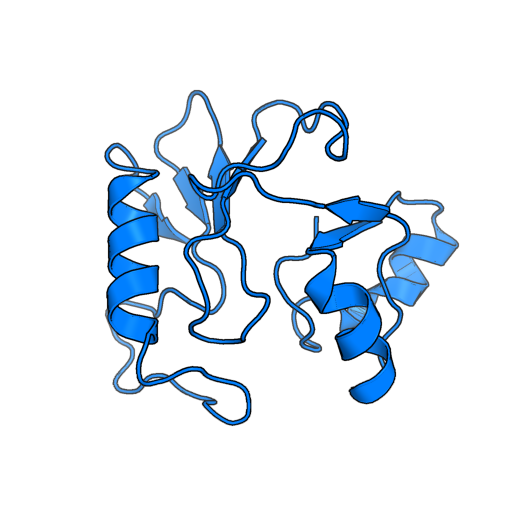583 N N . GLY A 1 81 ? -8.302 1.001 0.553 1.00 98.31 81 GLY A N 1
ATOM 584 C CA . GLY A 1 81 ? -9.717 1.068 0.930 1.00 98.31 81 GLY A CA 1
ATOM 585 C C . GLY A 1 81 ? -10.635 0.911 -0.279 1.00 98.31 81 GLY A C 1
ATOM 586 O O . GLY A 1 81 ? -10.202 1.106 -1.418 1.00 98.31 81 GLY A O 1
ATOM 587 N N . ILE A 1 82 ? -11.910 0.603 -0.038 1.00 98.12 82 ILE A N 1
ATOM 588 C CA . ILE A 1 82 ? -12.945 0.561 -1.081 1.00 98.12 82 ILE A CA 1
ATOM 589 C C . ILE A 1 82 ? -13.993 1.638 -0.781 1.00 98.12 82 ILE A C 1
ATOM 591 O O . ILE A 1 82 ? -14.770 1.519 0.166 1.00 98.12 82 ILE A O 1
ATOM 595 N N . ASP A 1 83 ? -14.014 2.694 -1.591 1.00 95.44 83 ASP A N 1
ATOM 596 C CA . ASP A 1 83 ? -14.949 3.808 -1.449 1.00 95.44 83 ASP A CA 1
ATOM 597 C C . ASP A 1 83 ? -16.402 3.347 -1.587 1.00 95.44 83 ASP A C 1
ATOM 599 O O . ASP A 1 83 ? -16.726 2.468 -2.387 1.00 95.44 83 ASP A O 1
ATOM 603 N N . GLY A 1 84 ? -17.286 3.948 -0.792 1.00 96.12 84 GLY A N 1
ATOM 604 C CA . GLY A 1 84 ? -18.679 3.506 -0.681 1.00 96.12 84 GLY A CA 1
ATOM 605 C C . GLY A 1 84 ? -18.878 2.240 0.163 1.00 96.12 84 GLY A C 1
ATOM 606 O O . GLY A 1 84 ? -20.003 1.754 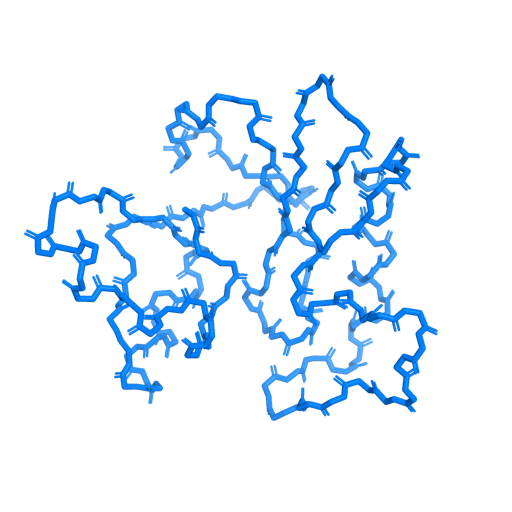0.252 1.00 96.12 84 GLY A O 1
ATOM 607 N N . THR A 1 85 ? -17.823 1.726 0.803 1.00 97.44 85 THR A N 1
ATOM 608 C CA . THR A 1 85 ? -17.893 0.618 1.766 1.00 97.44 85 THR A CA 1
ATOM 609 C C . THR A 1 85 ? -17.108 0.948 3.037 1.00 97.44 85 THR A C 1
ATOM 611 O O . THR A 1 85 ? -16.285 1.863 3.046 1.00 97.44 85 THR A O 1
ATOM 614 N N . ASP A 1 86 ? -17.305 0.143 4.081 1.00 97.94 86 ASP A N 1
ATOM 615 C CA . ASP A 1 86 ? -16.532 0.202 5.327 1.00 97.94 86 ASP A CA 1
ATOM 616 C C . ASP A 1 86 ? -15.413 -0.866 5.351 1.00 97.94 86 ASP A C 1
ATOM 618 O O . ASP A 1 86 ? -15.083 -1.421 6.403 1.00 97.94 86 ASP A O 1
ATOM 622 N N . ILE A 1 87 ? -14.851 -1.193 4.178 1.00 98.44 87 ILE A N 1
ATOM 623 C CA . ILE A 1 87 ? -13.794 -2.201 4.002 1.00 98.44 87 ILE A CA 1
ATOM 624 C C . ILE A 1 87 ? -12.448 -1.523 3.722 1.00 98.44 87 ILE A C 1
ATOM 626 O O . ILE A 1 87 ? -12.326 -0.698 2.809 1.00 98.44 87 ILE A O 1
ATOM 630 N N . ALA A 1 88 ? -11.417 -1.936 4.461 1.00 98.44 88 ALA A N 1
ATOM 631 C CA . ALA A 1 88 ? -10.025 -1.600 4.187 1.00 98.44 88 ALA A CA 1
ATOM 632 C C . ALA A 1 88 ? -9.130 -2.847 4.230 1.00 98.44 88 ALA A C 1
ATOM 634 O O . ALA A 1 88 ? -9.271 -3.713 5.086 1.00 98.44 88 ALA A O 1
ATOM 635 N N . PHE A 1 89 ? -8.191 -2.924 3.298 1.00 98.38 89 PHE A N 1
ATOM 636 C CA . PHE A 1 89 ? -7.190 -3.968 3.166 1.00 98.38 89 PHE A CA 1
ATOM 637 C C . PHE A 1 89 ? -5.854 -3.453 3.706 1.00 98.38 89 PHE A C 1
ATOM 639 O O . PHE A 1 89 ? -5.220 -2.570 3.113 1.00 98.38 89 PHE A O 1
ATOM 646 N N . GLY A 1 90 ? -5.452 -3.993 4.854 1.00 97.75 90 GLY A N 1
ATOM 647 C CA . GLY A 1 90 ? -4.204 -3.662 5.537 1.00 97.75 90 GLY A CA 1
ATOM 648 C C . GLY A 1 90 ? -3.011 -4.465 5.024 1.00 97.75 90 GLY A C 1
ATOM 649 O O . GLY A 1 90 ? -1.862 -4.077 5.244 1.00 97.75 90 GLY A O 1
ATOM 650 N N . GLY A 1 91 ? -3.262 -5.577 4.328 1.00 96.62 91 GLY A N 1
ATOM 651 C CA . GLY A 1 91 ? -2.204 -6.439 3.817 1.00 96.62 91 GLY A CA 1
ATOM 652 C C . GLY A 1 91 ? -1.311 -6.985 4.933 1.00 96.62 91 GLY A C 1
ATOM 653 O O . GLY A 1 91 ? -1.748 -7.184 6.058 1.00 96.62 91 GLY A O 1
ATOM 654 N N . CYS A 1 92 ? -0.025 -7.203 4.645 1.00 97.12 92 CYS A N 1
ATOM 655 C CA . CYS A 1 92 ? 0.899 -7.771 5.635 1.00 97.12 92 CYS A CA 1
ATOM 656 C C . CYS A 1 92 ? 1.302 -6.794 6.756 1.00 97.12 92 CYS A C 1
ATOM 658 O O . CYS A 1 92 ? 1.899 -7.239 7.739 1.00 97.12 92 CYS A O 1
ATOM 660 N N . LEU A 1 93 ? 0.967 -5.500 6.631 1.00 98.00 93 LEU A N 1
ATOM 661 C CA . LEU A 1 93 ? 1.162 -4.491 7.677 1.00 98.00 93 LEU A CA 1
ATOM 662 C C . LEU A 1 93 ? 0.214 -4.719 8.861 1.00 98.00 93 LEU A C 1
ATOM 664 O O . LEU A 1 93 ? 0.606 -4.535 10.010 1.00 98.00 93 LEU A O 1
ATOM 668 N N . ILE A 1 94 ? -1.033 -5.119 8.607 1.00 97.75 94 ILE A N 1
ATOM 669 C CA . ILE A 1 94 ? -2.013 -5.360 9.668 1.00 97.75 94 ILE A CA 1
ATOM 670 C C . ILE A 1 94 ? -2.084 -6.856 9.949 1.00 97.75 94 ILE A C 1
ATOM 672 O O . ILE A 1 94 ? -2.331 -7.669 9.065 1.00 97.75 94 ILE A O 1
ATOM 676 N N . LYS A 1 95 ? -1.834 -7.234 11.203 1.00 95.81 95 LYS A N 1
ATOM 677 C CA . LYS A 1 95 ? -1.877 -8.634 11.631 1.00 95.81 95 LYS A CA 1
ATOM 678 C C . LYS A 1 95 ? -3.268 -8.994 12.134 1.00 95.81 95 LYS A C 1
ATOM 680 O O . LYS A 1 95 ? -3.976 -8.158 12.692 1.00 95.81 95 LYS A O 1
ATOM 685 N N . ASP A 1 96 ? -3.615 -10.269 11.978 1.00 92.94 96 ASP A N 1
ATOM 686 C CA . ASP A 1 96 ? -4.827 -10.828 12.567 1.00 92.94 96 ASP A CA 1
ATOM 687 C C . ASP A 1 96 ? -4.847 -10.605 14.088 1.00 92.94 96 ASP A C 1
ATOM 689 O O . ASP A 1 96 ? -3.825 -10.726 14.764 1.00 92.94 9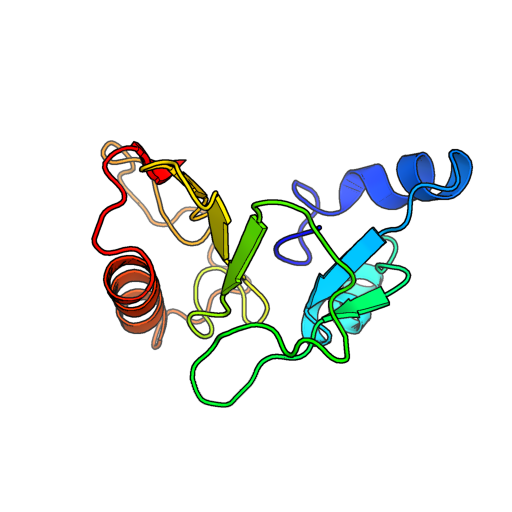6 ASP A O 1
ATOM 693 N N . SER A 1 97 ? -6.028 -10.325 14.638 1.00 92.94 97 SER A N 1
ATOM 694 C CA . SER A 1 97 ? -6.224 -10.075 16.075 1.00 92.94 97 SER A CA 1
ATOM 695 C C . SER A 1 97 ? -5.741 -11.205 17.002 1.00 92.94 97 SER A C 1
ATOM 697 O O . SER A 1 97 ? -5.461 -10.960 18.175 1.00 92.94 97 SER A O 1
ATOM 699 N N . LYS A 1 98 ? -5.637 -12.442 16.501 1.00 95.69 98 LYS A N 1
ATOM 700 C CA . LYS A 1 98 ? -5.145 -13.620 17.233 1.00 95.69 98 LYS A CA 1
ATOM 701 C C . LYS A 1 98 ? -3.654 -13.876 17.004 1.00 95.69 98 LYS A C 1
ATOM 703 O O . LYS A 1 98 ? -3.110 -14.813 17.597 1.00 95.69 98 LYS A O 1
ATOM 708 N N . ALA A 1 99 ? -2.989 -13.094 16.153 1.00 94.94 99 ALA A N 1
ATOM 709 C CA . ALA A 1 99 ? -1.557 -13.210 15.923 1.00 94.94 99 ALA A CA 1
ATOM 710 C C . ALA A 1 99 ? -0.787 -12.907 17.216 1.00 94.94 99 ALA A C 1
ATOM 712 O O . ALA A 1 99 ? -1.040 -11.925 17.908 1.00 94.94 99 ALA A O 1
ATOM 713 N N . LYS A 1 100 ? 0.176 -13.771 17.542 1.00 95.19 100 LYS A N 1
ATOM 714 C CA . LYS A 1 100 ? 1.020 -13.640 18.745 1.00 95.19 100 LYS A CA 1
ATOM 715 C C . LYS A 1 100 ? 2.377 -12.996 18.459 1.00 95.19 100 LYS A C 1
ATOM 717 O O . LYS A 1 100 ? 3.164 -12.790 19.376 1.00 95.19 100 LYS A O 1
ATOM 722 N N . SER A 1 101 ? 2.669 -12.730 17.191 1.00 93.81 101 SER A N 1
ATOM 723 C CA . SER A 1 101 ? 3.897 -12.094 16.728 1.00 93.81 101 SER A CA 1
ATOM 724 C C . SER A 1 101 ? 3.633 -11.337 15.427 1.00 93.81 101 SER A C 1
ATOM 726 O O . SER A 1 101 ? 2.595 -11.516 14.788 1.00 93.81 101 SER A O 1
ATOM 728 N N . LEU A 1 102 ? 4.599 -10.517 15.014 1.00 91.69 102 LEU A N 1
ATOM 729 C CA . LEU A 1 102 ? 4.565 -9.825 13.725 1.00 91.69 102 LEU A CA 1
ATOM 730 C C . LEU A 1 102 ? 4.932 -10.743 12.540 1.00 91.69 102 LEU A C 1
ATOM 732 O O . LEU A 1 102 ? 4.817 -10.332 11.387 1.00 91.69 102 LEU A O 1
ATOM 736 N N . GLY A 1 103 ? 5.306 -12.001 12.789 1.00 93.94 103 GLY A N 1
ATOM 737 C CA . GLY A 1 103 ? 5.715 -12.941 11.744 1.00 93.94 103 GLY A CA 1
ATOM 738 C C . GLY A 1 103 ? 7.105 -12.625 11.183 1.00 93.94 103 GLY A C 1
ATOM 739 O O . GLY A 1 103 ? 8.028 -12.370 11.953 1.00 93.94 103 GLY A O 1
ATOM 740 N N . ASN A 1 104 ? 7.254 -12.687 9.856 1.00 93.38 104 ASN A N 1
ATOM 741 C CA . ASN A 1 104 ? 8.509 -12.359 9.177 1.00 93.38 104 ASN A CA 1
ATOM 742 C C . ASN A 1 104 ? 8.810 -10.856 9.288 1.00 93.38 104 ASN A C 1
ATOM 744 O O . ASN A 1 104 ? 7.973 -10.040 8.913 1.00 93.38 104 ASN A O 1
ATOM 748 N N . LEU A 1 105 ? 10.006 -10.523 9.775 1.00 95.75 105 LEU A N 1
ATOM 749 C CA . LEU A 1 105 ? 10.501 -9.155 9.944 1.00 95.75 105 LEU A CA 1
ATOM 750 C C . LEU A 1 105 ? 11.787 -8.883 9.143 1.00 95.75 105 LEU A C 1
ATOM 752 O O . LEU A 1 105 ? 12.430 -7.871 9.392 1.00 95.75 105 LEU A O 1
ATOM 756 N N . GLY A 1 106 ? 12.182 -9.773 8.221 1.00 95.25 106 GLY A N 1
ATOM 757 C CA . GLY A 1 106 ? 13.449 -9.666 7.480 1.00 95.25 106 GLY A CA 1
ATOM 758 C C . GLY A 1 106 ? 13.645 -8.324 6.768 1.00 95.25 106 GLY A C 1
ATOM 759 O O . GLY A 1 106 ? 14.730 -7.757 6.844 1.00 95.25 106 GLY A O 1
ATOM 760 N N . ASP A 1 107 ? 12.567 -7.786 6.193 1.00 96.06 107 ASP A N 1
ATOM 761 C CA . ASP A 1 107 ? 12.558 -6.512 5.454 1.00 96.06 107 ASP A CA 1
ATOM 762 C C . ASP A 1 107 ? 11.772 -5.410 6.178 1.00 96.06 107 ASP A C 1
ATOM 764 O O . ASP A 1 107 ? 11.456 -4.364 5.604 1.00 96.06 107 ASP A O 1
ATOM 768 N N . ALA A 1 108 ? 11.396 -5.664 7.433 1.00 96.75 108 ALA A N 1
ATOM 769 C CA . ALA A 1 108 ? 10.512 -4.791 8.180 1.00 96.75 108 ALA A CA 1
ATOM 770 C C . ALA A 1 108 ? 11.258 -3.586 8.756 1.00 96.75 108 ALA A C 1
ATOM 772 O O . ALA A 1 108 ? 12.327 -3.710 9.356 1.00 96.75 108 ALA A O 1
ATOM 773 N N . ASP A 1 109 ? 10.614 -2.425 8.696 1.00 97.94 109 ASP A N 1
ATOM 774 C CA . ASP A 1 109 ? 11.008 -1.263 9.480 1.00 97.94 109 ASP A CA 1
ATOM 775 C C . ASP A 1 109 ? 10.298 -1.317 10.836 1.00 97.94 109 ASP A C 1
ATOM 777 O O . ASP A 1 109 ? 9.182 -0.825 11.024 1.00 97.94 109 ASP A O 1
ATOM 781 N N . THR A 1 110 ? 10.942 -1.982 11.791 1.00 96.62 110 THR A N 1
ATOM 782 C CA . THR A 1 110 ? 10.379 -2.168 13.138 1.00 96.62 110 THR A CA 1
ATOM 783 C C . THR A 1 110 ? 10.291 -0.879 13.955 1.00 96.62 110 THR A C 1
ATOM 785 O O . THR A 1 110 ? 9.468 -0.811 14.869 1.00 96.62 110 THR A O 1
ATOM 788 N N . GLU A 1 111 ? 11.080 0.144 13.619 1.00 97.62 111 GLU A N 1
ATOM 789 C CA . GLU A 1 111 ? 11.039 1.448 14.285 1.00 97.62 111 GLU A CA 1
ATOM 790 C C . GLU A 1 111 ? 9.757 2.204 13.905 1.00 97.62 111 GLU A C 1
ATOM 792 O O . GLU A 1 111 ? 9.056 2.733 14.774 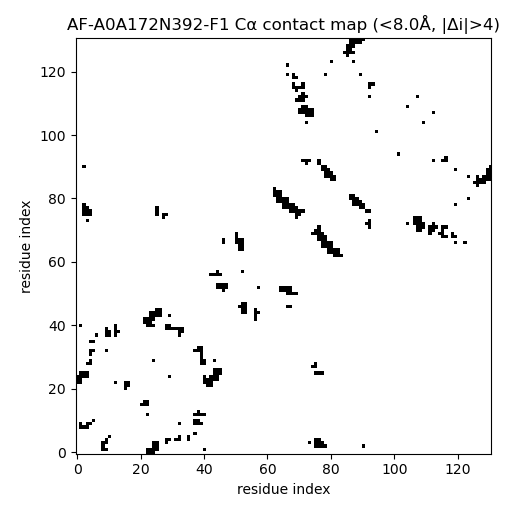1.00 97.62 111 GLU A O 1
ATOM 797 N N . HIS A 1 112 ? 9.387 2.177 12.622 1.00 98.12 112 HIS A N 1
ATOM 798 C CA . HIS A 1 112 ? 8.233 2.910 12.093 1.00 98.12 112 HIS A CA 1
ATOM 799 C C . HIS A 1 112 ? 6.938 2.092 12.023 1.00 98.12 112 HIS A C 1
ATOM 801 O O . HIS A 1 112 ? 5.857 2.675 11.904 1.00 98.12 112 HIS A O 1
ATOM 807 N N . TYR A 1 113 ? 6.997 0.767 12.179 1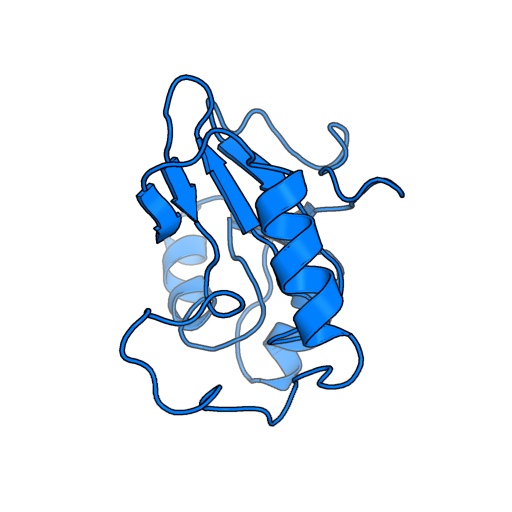.00 98.12 113 TYR A N 1
ATOM 808 C CA . TYR A 1 113 ? 5.852 -0.145 12.037 1.00 98.12 113 TYR A CA 1
ATOM 809 C C . TYR A 1 113 ? 4.591 0.332 12.771 1.00 98.12 113 TYR A C 1
ATOM 811 O O . TYR A 1 113 ? 3.498 0.409 12.203 1.00 98.12 113 TYR A O 1
ATOM 819 N N . ALA A 1 114 ? 4.730 0.679 14.054 1.00 97.94 114 ALA A N 1
ATOM 820 C CA . ALA A 1 114 ? 3.600 1.098 14.877 1.00 97.94 114 ALA A CA 1
ATOM 821 C C . ALA A 1 114 ? 3.014 2.447 14.428 1.00 97.94 114 ALA A C 1
ATOM 823 O O . ALA A 1 114 ? 1.819 2.686 14.604 1.00 97.94 114 ALA A O 1
ATOM 824 N N . ALA A 1 115 ? 3.832 3.346 13.877 1.00 98.56 115 ALA A N 1
ATOM 825 C CA . ALA A 1 115 ? 3.352 4.600 13.306 1.00 98.56 115 ALA A CA 1
ATOM 826 C C . ALA A 1 115 ? 2.558 4.334 12.019 1.00 98.56 115 ALA A C 1
ATOM 828 O O . ALA A 1 115 ? 1.434 4.820 11.898 1.00 98.56 115 ALA A O 1
ATOM 829 N N . SER A 1 116 ? 3.071 3.477 11.136 1.00 98.62 116 SER A N 1
ATOM 830 C CA . SER A 1 116 ? 2.414 3.096 9.880 1.00 98.62 116 SER A CA 1
ATOM 831 C C . SER A 1 116 ? 1.066 2.403 10.112 1.00 98.62 116 SER A C 1
ATOM 833 O O . SER A 1 116 ? 0.062 2.760 9.496 1.00 98.62 116 SER A O 1
ATOM 835 N N . ALA A 1 117 ? 0.974 1.489 11.084 1.00 98.38 117 ALA A N 1
ATOM 836 C CA . ALA A 1 117 ? -0.301 0.863 11.450 1.00 98.38 117 ALA A CA 1
ATOM 837 C C . ALA A 1 117 ? -1.342 1.882 11.967 1.00 98.38 117 ALA A C 1
ATOM 839 O O . ALA A 1 117 ? -2.530 1.777 11.658 1.00 98.38 117 ALA A O 1
ATOM 840 N N . ARG A 1 118 ? -0.912 2.907 12.719 1.00 98.56 118 ARG A N 1
ATOM 841 C CA . ARG A 1 118 ? -1.801 4.000 13.157 1.00 98.56 118 ARG A CA 1
ATOM 842 C C . ARG A 1 118 ? -2.206 4.908 11.997 1.00 98.56 118 ARG A C 1
ATOM 844 O O . ARG A 1 118 ? -3.363 5.317 11.940 1.00 98.56 118 ARG A O 1
ATOM 851 N N . ALA A 1 119 ? -1.287 5.199 11.075 1.00 98.75 119 ALA A N 1
ATOM 852 C CA . ALA A 1 119 ? -1.566 5.990 9.880 1.00 98.75 119 ALA A CA 1
ATOM 853 C C . ALA A 1 119 ? -2.622 5.315 8.992 1.00 98.75 119 ALA A C 1
ATOM 855 O O . ALA A 1 119 ? -3.546 5.986 8.540 1.00 98.75 119 ALA A O 1
ATOM 856 N N . PHE A 1 120 ? -2.554 3.989 8.827 1.00 98.56 120 PHE A N 1
ATOM 857 C CA . PHE A 1 120 ? -3.605 3.207 8.168 1.00 98.56 120 PHE A CA 1
ATOM 858 C C . PHE A 1 120 ? -4.979 3.420 8.824 1.00 98.56 120 PHE A C 1
ATOM 860 O O . PHE A 1 120 ? -5.939 3.779 8.144 1.00 98.56 120 PHE A O 1
ATOM 867 N N . GLY A 1 121 ? -5.071 3.274 10.150 1.00 98.12 121 GLY A N 1
ATOM 868 C CA . GLY A 1 121 ? -6.328 3.496 10.874 1.00 98.12 121 GLY A CA 1
ATOM 869 C C . GLY A 1 121 ? -6.859 4.929 10.734 1.00 98.12 121 GLY A C 1
ATOM 870 O O . GLY A 1 121 ? -8.061 5.134 10.585 1.00 98.12 121 GLY A O 1
ATOM 871 N N . ALA A 1 122 ? -5.967 5.923 10.722 1.00 98.50 122 ALA A N 1
ATOM 872 C CA . ALA A 1 122 ? -6.332 7.324 10.515 1.00 98.50 122 ALA A CA 1
ATOM 873 C C . ALA A 1 122 ? -6.792 7.622 9.076 1.00 98.50 122 ALA A C 1
ATOM 875 O O . ALA A 1 122 ? -7.653 8.479 8.881 1.00 98.50 122 ALA A O 1
ATOM 876 N N . ALA A 1 123 ? -6.242 6.923 8.078 1.00 98.38 123 ALA A N 1
ATOM 877 C CA . ALA A 1 123 ? -6.622 7.065 6.673 1.00 98.38 123 ALA A CA 1
ATOM 878 C C . ALA A 1 123 ? -7.984 6.427 6.360 1.00 98.38 123 ALA A C 1
ATOM 880 O O . ALA A 1 123 ? -8.718 6.930 5.506 1.00 98.38 123 ALA A O 1
ATOM 881 N N . PHE A 1 124 ? -8.354 5.365 7.083 1.00 98.00 124 PHE A N 1
ATOM 882 C CA . PHE A 1 124 ? -9.614 4.638 6.901 1.00 98.00 124 PHE A CA 1
ATOM 883 C C . PHE A 1 124 ? -10.456 4.593 8.191 1.00 98.00 124 PHE A C 1
ATOM 885 O O . PHE A 1 124 ? -10.812 3.515 8.664 1.00 98.00 124 PHE A O 1
ATOM 892 N N . PRO A 1 125 ? -10.853 5.749 8.760 1.00 97.31 125 PRO A N 1
ATOM 893 C CA . PRO A 1 125 ? -11.453 5.820 10.098 1.00 97.31 125 PRO A CA 1
ATOM 894 C C . PRO A 1 125 ? -12.859 5.210 10.189 1.00 97.31 125 PRO A C 1
ATOM 896 O O . PRO A 1 125 ? -13.378 5.017 11.284 1.00 97.31 125 PRO A O 1
ATOM 899 N N . LYS A 1 126 ? -13.498 4.949 9.043 1.00 96.81 126 LYS A N 1
ATOM 900 C CA . LYS A 1 126 ? -14.823 4.322 8.955 1.00 96.81 126 LYS A CA 1
ATOM 901 C C . LYS A 1 126 ? -14.761 2.816 8.713 1.00 96.81 126 LYS A C 1
ATOM 903 O O . LYS A 1 126 ? -15.802 2.175 8.741 1.00 96.81 126 LYS A O 1
ATOM 908 N N . ALA A 1 127 ? -13.577 2.253 8.461 1.00 97.38 127 ALA A N 1
ATOM 909 C CA . ALA A 1 127 ? -13.462 0.835 8.164 1.00 97.38 127 ALA A CA 1
ATOM 910 C C . ALA A 1 127 ? -13.877 -0.001 9.382 1.00 97.38 127 ALA A C 1
ATOM 912 O O . ALA A 1 127 ? -13.250 0.062 10.439 1.00 97.38 127 ALA A O 1
ATOM 913 N N . SER A 1 128 ? -14.932 -0.795 9.226 1.00 96.88 128 SER A N 1
ATOM 914 C CA . SER A 1 128 ? -15.389 -1.768 10.223 1.00 96.88 128 SER A CA 1
ATOM 915 C C . SER A 1 128 ? -14.953 -3.189 9.877 1.00 96.88 128 SER A C 1
ATOM 917 O O . SER A 1 128 ? -14.980 -4.071 10.733 1.00 96.88 128 SER A O 1
ATOM 919 N N . MET A 1 129 ? -14.559 -3.422 8.624 1.00 97.75 129 MET A N 1
ATOM 920 C CA . MET A 1 129 ? -13.974 -4.671 8.157 1.00 97.75 129 MET A CA 1
ATOM 921 C C . MET A 1 129 ? -12.549 -4.401 7.680 1.00 97.75 129 MET A C 1
ATOM 923 O O . MET A 1 129 ? -12.337 -3.657 6.722 1.00 97.75 129 MET A O 1
ATOM 927 N N . ILE A 1 130 ? -11.583 -5.018 8.358 1.00 97.56 130 ILE A N 1
ATOM 928 C CA . ILE A 1 130 ? -10.168 -4.959 7.993 1.00 97.56 130 ILE A CA 1
ATOM 929 C C . ILE A 1 130 ? -9.746 -6.347 7.522 1.00 97.56 130 ILE A C 1
ATOM 931 O O . ILE A 1 130 ? -10.017 -7.333 8.211 1.00 97.56 130 ILE A O 1
ATOM 935 N N . VAL A 1 131 ? -9.121 -6.400 6.348 1.00 94.75 131 VAL A N 1
ATOM 936 C CA . VAL A 1 131 ? -8.638 -7.627 5.696 1.00 94.75 131 VAL A CA 1
ATOM 937 C C . VAL A 1 131 ? -7.124 -7.591 5.545 1.00 94.75 131 VAL A C 1
ATOM 939 O O . VAL A 1 131 ? -6.585 -6.513 5.194 1.00 94.75 131 VAL A O 1
#

Sequence (131 aa):
VLIHAHQDKMGGMDALDALGIASYAPALSNPLAPQEGMVAAQHSLTFAANGWVEPATAPNFGPLKVFYPGPGHTSDNITVGIDGTDIAFGGCLIKDSKAKSLGNLGDADTEHYAASARAFGAAFPKASMIV

Organism: NCBI:txid1839612

Radius of gyration: 14.25 Å; Cα contacts (8 Å, |Δi|>4): 241; chains: 1; bounding box: 35×29×39 Å

InterPro domains:
  IPR036866 Ribonuclease Z/Hydroxyacylglutathione hydrolase-like [G3DSA:3.60.15.10] (1-131)
  IPR036866 Ribonuclease Z/Hydroxyacylglutathione hydrolase-like [SSF56281] (4-130)

Mean predicted aligned error: 2.38 Å

Secondary structure (DSSP, 8-state):
---SSSHHHHTTHHHHHHTT---EEETTHHHHGGGGT-PPPSEEE-B-TTSBBPTTT----TTEEEE---SSSSTT--EEEETTTTEEE-GGGSPPTT-SS----TT--TTTHHHHHHHHHHHSTT-SEE-